Protein 6JYK (pdb70)

Solvent-accessible surface area: 7315 Å² total; per-residue (Å²): 160,113,105,101,92,27,90,41,102,82,135,40,84,85,119,139,71,106,128,112,107,74,66,132,60,86,95,111,87,100,90,142,98,95,37,62,116,14,147,69,101,69,119,85,32,171,84,49,92,114,69,77,122,82,142,131,116,64,111,49,117,130,120,101,89,85,53,71,97,94,116,132,104,87,83,140,99

Foldseek 3Di:
DADPVRVVVVVVVVVVVVVVVVVVVVVVVVVVVVLVVCVVVVDDSVVVVVVVVVVVVVVVVVVVVVVVVVVVVVVVD

Organism: Caulobacter vibrioides (strain NA1000 / CB15N) (NCBI:txid565050)

Structure (mmCIF, N/CA/C/O backbone):
data_6JYK
#
_entry.id   6JYK
#
_cell.length_a   55.007
_cell.length_b   55.007
_cell.length_c   110.999
_cell.angle_alpha   90.00
_cell.angle_beta   90.00
_cell.angle_gamma   120.00
#
_symmetry.space_group_name_H-M   'P 31 2 1'
#
loop_
_entity.id
_entity.type
_entity.pdbx_description
1 polymer 'UPF0335 protein CCNA_03428'
2 water water
#
loop_
_atom_site.group_PDB
_atom_site.id
_atom_site.type_symbol
_atom_site.label_atom_id
_atom_site.label_alt_id
_atom_site.label_comp_id
_atom_site.label_asym_id
_atom_site.label_entity_id
_atom_site.label_seq_id
_atom_site.pdbx_PDB_ins_code
_atom_site.Cartn_x
_atom_site.Cartn_y
_atom_site.Cartn_z
_atom_site.occupancy
_atom_site.B_iso_or_equiv
_atom_site.auth_seq_id
_atom_site.auth_comp_id
_atom_site.auth_asym_id
_atom_site.auth_atom_id
_atom_site.pdbx_PDB_model_num
ATOM 1 N N . VAL A 1 1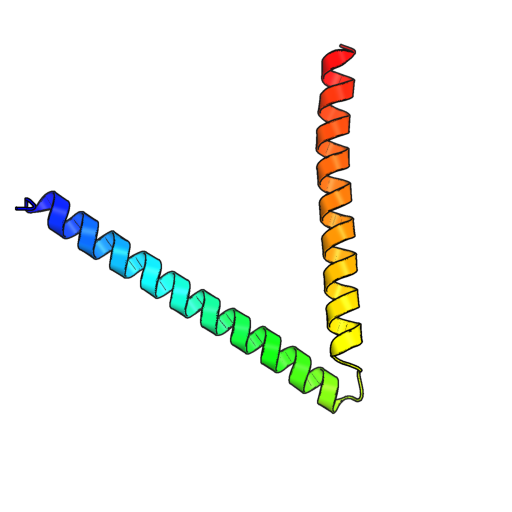1 ? -17.308 5.624 -52.140 1.00 73.00 11 VAL A N 1
ATOM 2 C CA . VAL A 1 11 ? -15.943 5.111 -52.024 1.00 73.82 11 VAL A CA 1
ATOM 3 C C . VAL A 1 11 ? -15.093 5.957 -51.072 1.00 75.25 11 VAL A C 1
ATOM 4 O O . VAL A 1 11 ? -15.206 7.186 -51.041 1.00 81.47 11 VAL A O 1
ATOM 6 N N . LEU A 1 12 ? -14.242 5.293 -50.296 1.00 64.12 12 LEU A N 1
ATOM 7 C CA . LEU A 1 12 ? -13.338 5.991 -49.388 1.00 59.18 12 LEU A CA 1
ATOM 8 C C . LEU A 1 12 ? -11.942 6.085 -49.999 1.00 50.57 12 LEU A C 1
ATOM 9 O O . LEU A 1 12 ? -11.389 5.074 -50.438 1.00 50.64 12 LEU A O 1
ATOM 14 N N . ASN A 1 13 ? -11.362 7.285 -50.030 1.00 49.91 13 ASN A N 1
ATOM 15 C CA . ASN A 1 13 ? -10.022 7.428 -50.610 1.00 56.87 13 ASN A CA 1
ATOM 16 C C . ASN A 1 13 ? -8.959 6.819 -49.679 1.00 53.60 13 ASN A C 1
ATOM 17 O O . ASN A 1 13 ? -9.282 6.339 -48.593 1.00 43.58 13 ASN A O 1
ATOM 22 N N . SER A 1 14 ? -7.702 6.827 -50.112 1.00 52.87 14 SER A N 1
ATOM 23 C CA . SER A 1 14 ? -6.638 6.112 -49.406 1.00 48.41 14 SER A CA 1
ATOM 24 C C . SER A 1 14 ? -6.441 6.611 -47.983 1.00 37.82 14 SER A C 1
ATOM 25 O O . SER A 1 14 ? -6.293 5.816 -47.037 1.00 39.21 14 SER A O 1
ATOM 28 N N . THR A 1 15 ? -6.451 7.934 -47.837 1.00 34.56 15 THR A N 1
ATOM 29 C CA . THR A 1 15 ? -6.220 8.535 -46.533 1.00 41.78 15 THR A CA 1
ATOM 30 C C . THR A 1 15 ? -7.385 8.178 -45.608 1.00 44.48 15 THR A C 1
ATOM 31 O O . THR A 1 15 ? -7.155 7.795 -44.467 1.00 35.73 15 THR A O 1
ATOM 35 N N . ALA A 1 16 ? -8.616 8.251 -46.114 1.00 42.47 16 ALA A N 1
ATOM 36 C CA . ALA A 1 16 ? -9.808 7.942 -45.310 1.00 41.25 16 ALA A CA 1
ATOM 37 C C . ALA A 1 16 ? -9.874 6.467 -44.908 1.00 40.86 16 ALA A C 1
ATOM 38 O O . ALA A 1 16 ? -10.321 6.129 -43.809 1.00 43.75 16 ALA A O 1
ATOM 40 N N . GLN A 1 17 ? -9.440 5.586 -45.805 1.00 34.69 17 GLN A N 1
ATOM 41 C CA . GLN A 1 17 ? -9.404 4.162 -45.485 1.00 45.08 17 GLN A CA 1
ATOM 42 C C . GLN A 1 17 ? -8.387 3.886 -44.371 1.00 40.89 17 GLN A C 1
ATOM 43 O O . GLN A 1 17 ? -8.655 3.105 -43.438 1.00 38.56 17 GLN A O 1
ATOM 49 N N . GLY A 1 18 ? -7.224 4.530 -44.470 1.00 38.08 18 GLY A N 1
ATOM 50 C CA . GLY A 1 18 ? -6.258 4.473 -43.384 1.00 36.07 18 GLY A CA 1
ATOM 51 C C . GLY A 1 18 ? -6.819 5.001 -42.069 1.00 42.68 18 GLY A C 1
ATOM 52 O O . GLY A 1 18 ? -6.631 4.390 -40.998 1.00 33.66 18 GLY A O 1
ATOM 53 N N . GLN A 1 19 ? -7.512 6.140 -42.135 1.00 30.62 19 GLN A N 1
ATOM 54 C CA . GLN A 1 19 ? -8.116 6.715 -40.934 1.00 30.83 19 GLN A CA 1
ATOM 55 C C . GLN A 1 19 ? -9.114 5.759 -40.296 1.00 31.57 19 GLN A C 1
ATOM 56 O O . GLN A 1 19 ? -9.098 5.560 -39.079 1.00 33.46 19 GLN A O 1
ATOM 62 N N . LEU A 1 20 ? -9.979 5.177 -41.118 1.00 32.11 20 LEU A N 1
ATOM 63 C CA . LEU A 1 20 ? -10.997 4.256 -40.619 1.00 34.50 20 LEU A CA 1
ATOM 64 C C . LEU A 1 20 ? -10.344 3.067 -39.920 1.00 32.16 20 LEU A C 1
ATOM 65 O O . LEU A 1 20 ? -10.748 2.673 -38.814 1.00 30.98 20 LEU A O 1
ATOM 70 N N . LYS A 1 21 ? -9.328 2.502 -40.573 1.00 32.28 21 LYS A N 1
ATOM 71 C CA . LYS A 1 21 ? -8.665 1.331 -40.013 1.00 35.03 21 LYS A CA 1
ATOM 72 C C . LYS A 1 21 ? -7.987 1.676 -38.678 1.00 34.00 21 LYS A C 1
ATOM 73 O O . LYS A 1 21 ? -8.069 0.904 -37.721 1.00 31.81 21 LYS A O 1
ATOM 79 N N . SER A 1 22 ? -7.358 2.842 -38.610 1.00 29.91 22 SER A N 1
ATOM 80 C CA . SER A 1 22 ? -6.761 3.311 -37.361 1.00 33.65 22 SER A CA 1
ATOM 81 C C . SER A 1 22 ? -7.778 3.531 -36.230 1.00 36.69 22 SER A C 1
ATOM 82 O O . SER A 1 22 ? -7.508 3.219 -35.065 1.00 29.14 22 SER A O 1
ATOM 85 N N . ILE A 1 23 ? -8.935 4.103 -36.568 1.00 30.04 23 ILE A N 1
ATOM 86 C CA . ILE A 1 23 ? -9.995 4.307 -35.581 1.00 30.01 23 ILE A CA 1
ATOM 87 C C . ILE A 1 23 ? -10.461 2.976 -34.997 1.00 28.04 23 ILE A C 1
ATOM 88 O O . ILE A 1 23 ? -10.496 2.796 -33.773 1.00 29.09 23 ILE A O 1
ATOM 93 N N . ILE A 1 24 ? -10.802 2.032 -35.880 1.00 26.23 24 ILE A N 1
ATOM 94 C CA . ILE A 1 24 ? -11.303 0.734 -35.426 1.00 31.80 24 ILE A CA 1
ATOM 95 C C . ILE A 1 24 ? -10.256 0.000 -34.592 1.00 30.76 24 ILE A C 1
ATOM 96 O O . ILE A 1 24 ? -10.556 -0.545 -33.536 1.00 28.77 24 ILE A O 1
ATOM 101 N N . GLU A 1 25 ? -9.025 -0.005 -35.081 1.00 26.99 25 GLU A N 1
ATOM 102 C CA . GLU A 1 25 ? -7.903 -0.606 -34.366 1.00 27.92 25 GLU A CA 1
ATOM 103 C C . GLU A 1 25 ? -7.724 -0.057 -32.940 1.00 29.13 25 GLU A C 1
ATOM 104 O O . GLU A 1 25 ? -7.595 -0.819 -31.957 1.00 28.51 25 GLU A O 1
ATOM 110 N N . ARG A 1 26 ? -7.727 1.276 -32.821 1.00 27.59 26 ARG A N 1
ATOM 111 C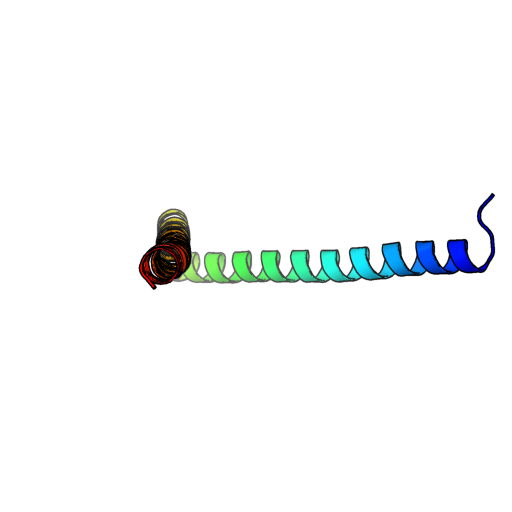 CA . ARG A 1 26 ? -7.515 1.888 -31.503 1.00 28.30 26 ARG A CA 1
ATOM 112 C C . ARG A 1 26 ? -8.709 1.663 -30.558 1.00 32.23 26 ARG A C 1
ATOM 113 O O . ARG A 1 26 ? -8.519 1.310 -29.383 1.00 29.48 26 ARG A O 1
ATOM 121 N N . VAL A 1 27 ? -9.925 1.851 -31.058 1.00 28.11 27 VAL A N 1
ATOM 122 C CA . VAL A 1 27 ? -11.097 1.612 -30.216 1.00 26.47 27 VAL A CA 1
ATOM 123 C C . VAL A 1 27 ? -11.130 0.149 -29.761 1.00 30.44 27 VAL A C 1
ATOM 124 O O . VAL A 1 27 ? -11.416 -0.124 -28.601 1.00 30.45 27 VAL A O 1
ATOM 128 N N . GLU A 1 28 ? -10.840 -0.788 -30.655 1.00 24.57 28 GLU A N 1
ATOM 129 C CA . GLU A 1 28 ? -10.907 -2.201 -30.280 1.00 24.40 28 GLU A CA 1
ATOM 130 C C . GLU A 1 28 ? -9.827 -2.564 -29.252 1.00 25.02 28 GLU A C 1
ATOM 131 O O . GLU A 1 28 ? -10.094 -3.325 -28.321 1.00 24.87 28 GLU A O 1
ATOM 137 N N . ARG A 1 29 ? -8.615 -2.022 -29.412 1.00 22.26 29 ARG A N 1
ATOM 138 C CA . ARG A 1 29 ? -7.569 -2.226 -28.399 1.00 29.86 29 ARG A CA 1
ATOM 139 C C . ARG A 1 29 ? -8.000 -1.660 -27.027 1.00 32.66 29 ARG A C 1
ATOM 140 O O . ARG A 1 29 ? -7.850 -2.321 -25.985 1.00 31.08 29 ARG A O 1
ATOM 148 N N . LEU A 1 30 ? -8.554 -0.448 -27.035 1.00 30.97 30 LEU A N 1
ATOM 149 C CA . LEU A 1 30 ? -9.023 0.161 -25.783 1.00 33.23 30 LEU A CA 1
ATOM 150 C C . LEU A 1 30 ? -10.153 -0.661 -25.159 1.00 36.29 30 LEU A C 1
ATOM 151 O O . LEU A 1 30 ? -10.213 -0.807 -23.939 1.00 28.29 30 LEU A O 1
ATOM 156 N N . GLU A 1 31 ? -11.042 -1.218 -25.987 1.00 25.66 31 GLU A N 1
ATOM 157 C CA . GLU A 1 31 ? -12.143 -2.013 -25.449 1.00 24.46 31 GLU A CA 1
ATOM 158 C C . GLU A 1 31 ? -11.640 -3.336 -24.864 1.00 29.75 31 GLU A C 1
ATOM 159 O O . GLU A 1 31 ? -12.185 -3.824 -23.861 1.00 28.67 31 GLU A O 1
ATOM 165 N N . VAL A 1 32 ? -10.592 -3.907 -25.459 1.00 30.57 32 VAL A N 1
ATOM 166 C CA . VAL A 1 32 ? -9.933 -5.055 -24.829 1.00 30.52 32 VAL A CA 1
ATOM 167 C C . VAL A 1 32 ? -9.343 -4.662 -23.449 1.00 31.39 32 VAL A C 1
ATOM 168 O O . VAL A 1 32 ? -9.525 -5.383 -22.464 1.00 27.33 32 VAL A O 1
ATOM 172 N N . GLU A 1 33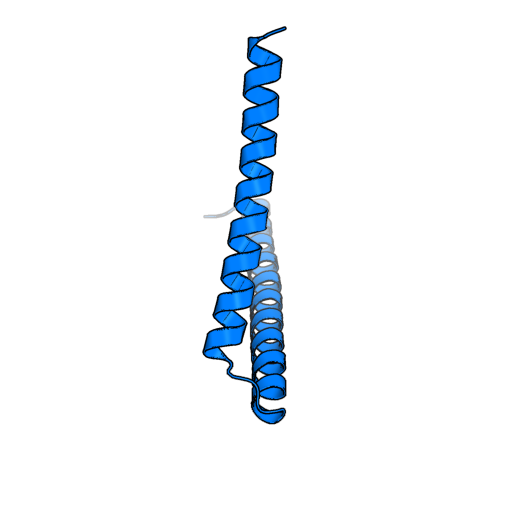 ? -8.646 -3.532 -23.372 1.00 27.86 33 GLU A N 1
ATOM 173 C CA . GLU A 1 33 ? -8.108 -3.106 -22.067 1.00 32.73 33 GLU A CA 1
ATOM 174 C C . GLU A 1 33 ? -9.217 -2.901 -21.030 1.00 33.08 33 GLU A C 1
ATOM 175 O O . GLU A 1 33 ? -9.092 -3.302 -19.866 1.00 32.02 33 GLU A O 1
ATOM 181 N N . LYS A 1 34 ? -10.310 -2.287 -21.464 1.00 26.58 34 LYS A N 1
ATOM 182 C CA . LYS A 1 34 ? -11.460 -2.053 -20.587 1.00 28.54 34 LYS A CA 1
ATOM 183 C C . LYS A 1 34 ? -12.022 -3.377 -20.055 1.00 31.69 34 LYS A C 1
ATOM 184 O O . LYS A 1 34 ? -12.328 -3.501 -18.850 1.00 29.36 34 LYS A O 1
ATOM 190 N N . ALA A 1 35 ? -12.140 -4.369 -20.940 1.00 28.16 35 ALA A N 1
ATOM 191 C CA . ALA A 1 35 ? -12.621 -5.691 -20.523 1.00 28.15 35 ALA A CA 1
ATOM 192 C C . ALA A 1 35 ? -11.655 -6.359 -19.530 1.00 28.83 35 ALA A C 1
ATOM 193 O O . ALA A 1 35 ? -12.082 -7.013 -18.579 1.00 30.86 35 ALA A O 1
ATOM 195 N N . GLU A 1 36 ? -10.356 -6.208 -19.776 1.00 28.16 36 GLU A N 1
ATOM 196 C CA . GLU A 1 36 ? -9.345 -6.718 -18.856 1.00 30.16 36 GLU A CA 1
ATOM 197 C C . GLU A 1 36 ? -9.494 -6.079 -17.455 1.00 32.29 36 GLU A C 1
ATOM 198 O O . GLU A 1 36 ? -9.412 -6.764 -16.429 1.00 32.02 36 GLU A O 1
ATOM 204 N N . ILE A 1 37 ? -9.721 -4.769 -17.419 1.00 31.38 37 ILE A N 1
ATOM 205 C CA . ILE A 1 37 ? -9.882 -4.070 -16.136 1.00 29.85 37 ILE A CA 1
ATOM 206 C C . ILE A 1 37 ? -11.128 -4.584 -15.413 1.00 32.63 37 ILE A C 1
ATOM 207 O O . ILE A 1 37 ? -11.089 -4.860 -14.206 1.00 31.07 37 ILE A O 1
ATOM 212 N N . MET A 1 38 ? -12.228 -4.716 -16.156 1.00 27.59 38 MET A N 1
ATOM 213 C CA . MET A 1 38 ? -13.469 -5.213 -15.582 1.00 30.80 38 MET A CA 1
ATOM 214 C C . MET A 1 38 ? -13.276 -6.612 -14.995 1.00 35.77 38 MET A C 1
ATOM 215 O O . MET A 1 38 ? -13.834 -6.943 -13.933 1.00 30.64 38 MET A O 1
ATOM 220 N N . GLU A 1 39 ? -12.476 -7.421 -15.682 1.00 29.98 39 GLU A N 1
ATOM 221 C CA . GLU A 1 39 ? -12.209 -8.770 -15.202 1.00 34.07 39 GLU A CA 1
ATOM 222 C C . GLU A 1 39 ? -11.391 -8.707 -13.913 1.00 32.16 39 GLU A C 1
ATOM 223 O O . GLU A 1 39 ? -11.657 -9.442 -12.976 1.00 29.23 39 GLU A O 1
ATOM 229 N N . GLN A 1 40 ? -10.404 -7.818 -13.861 1.00 28.51 40 GLN A N 1
ATOM 230 C CA . GLN A 1 40 ? -9.616 -7.668 -12.636 1.00 32.16 40 GLN A CA 1
ATOM 231 C C . GLN A 1 40 ? -10.466 -7.229 -11.430 1.00 33.32 40 GLN A C 1
ATOM 232 O O . GLN A 1 40 ? -10.275 -7.727 -10.322 1.00 30.26 40 GLN A O 1
ATOM 238 N N . ILE A 1 41 ? -11.409 -6.317 -11.657 1.00 26.18 41 ILE A N 1
ATOM 239 C CA . ILE A 1 41 ? -12.331 -5.885 -10.612 1.00 30.18 41 ILE A CA 1
ATOM 240 C C . ILE A 1 41 ? -13.136 -7.078 -10.104 1.00 32.19 41 ILE A C 1
ATOM 241 O O . ILE A 1 41 ? -13.251 -7.279 -8.876 1.00 30.31 41 ILE A O 1
ATOM 246 N N . LYS A 1 42 ? -13.659 -7.873 -11.042 1.00 25.28 42 LYS A N 1
ATOM 247 C CA . LYS A 1 42 ? -14.343 -9.113 -10.688 1.00 33.88 42 LYS A CA 1
ATOM 248 C C . LYS A 1 42 ? -13.464 -10.029 -9.835 1.00 27.22 42 LYS A C 1
ATOM 249 O O . LYS A 1 42 ? -13.932 -10.640 -8.874 1.00 31.61 42 LYS A O 1
ATOM 255 N N . GLU A 1 43 ? -12.192 -10.131 -10.196 1.00 29.96 43 GLU A N 1
ATOM 256 C CA . GLU A 1 43 ? -11.267 -10.987 -9.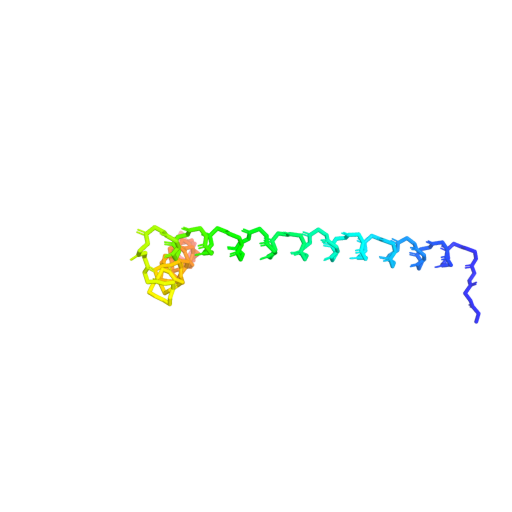456 1.00 32.70 43 GLU A CA 1
ATOM 257 C C . GLU A 1 43 ? -11.041 -10.472 -8.028 1.00 31.83 43 GLU A C 1
ATOM 258 O O . GLU A 1 43 ? -10.946 -11.259 -7.081 1.00 28.97 43 GLU A O 1
ATOM 264 N N . VAL A 1 44 ? -10.955 -9.156 -7.871 1.00 27.00 44 VAL A N 1
ATOM 265 C CA . VAL A 1 44 ? -10.755 -8.604 -6.534 1.00 27.43 44 VAL A CA 1
ATOM 266 C C . VAL A 1 44 ? -11.993 -8.884 -5.673 1.00 30.57 44 VAL A C 1
ATOM 267 O O . VAL A 1 44 ? -11.878 -9.292 -4.506 1.00 28.77 44 VAL A O 1
ATOM 271 N N . TYR A 1 45 ? -13.181 -8.693 -6.243 1.00 27.90 45 TYR A N 1
ATOM 272 C CA . TYR A 1 45 ? -14.397 -8.995 -5.485 1.00 26.23 45 TYR A CA 1
ATOM 273 C C . TYR A 1 45 ? -14.490 -10.497 -5.156 1.00 30.46 45 TYR A C 1
ATOM 274 O O . TYR A 1 45 ? -14.912 -10.869 -4.064 1.00 31.85 45 TYR A O 1
ATOM 283 N N . ALA A 1 46 ? -14.067 -11.356 -6.078 1.00 29.83 46 ALA A N 1
ATOM 284 C CA . ALA A 1 46 ? -14.091 -12.800 -5.816 1.00 31.55 46 ALA A CA 1
ATOM 285 C C . ALA A 1 46 ? -13.154 -13.143 -4.655 1.00 33.60 46 ALA A C 1
ATOM 286 O O . ALA A 1 46 ? -13.506 -13.922 -3.755 1.00 33.06 46 ALA A O 1
ATOM 288 N N . GLU A 1 47 ? -11.967 -12.531 -4.668 1.00 30.15 47 GLU A N 1
ATOM 289 C CA . GLU A 1 47 ? -11.022 -12.657 -3.559 1.00 32.54 47 GLU A CA 1
ATOM 290 C C . GLU A 1 47 ? -11.643 -12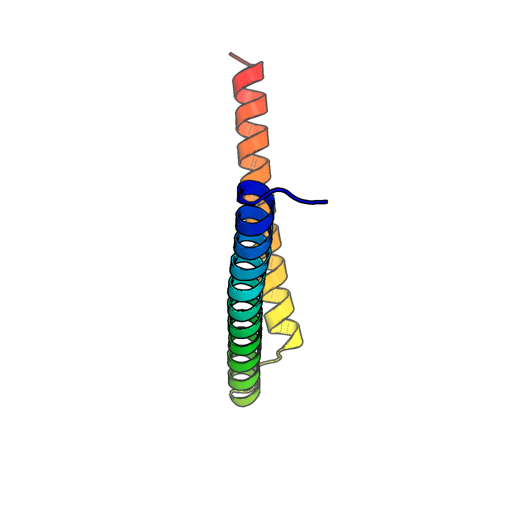.202 -2.232 1.00 36.36 47 GLU A C 1
ATOM 291 O O . GLU A 1 47 ? -11.477 -12.857 -1.196 1.00 37.49 47 GLU A O 1
ATOM 297 N N . ALA A 1 48 ? -12.354 -11.079 -2.264 1.00 28.97 48 ALA A N 1
ATOM 298 C CA . ALA A 1 48 ? -13.003 -10.552 -1.063 1.00 30.40 48 ALA A CA 1
ATOM 299 C C . ALA A 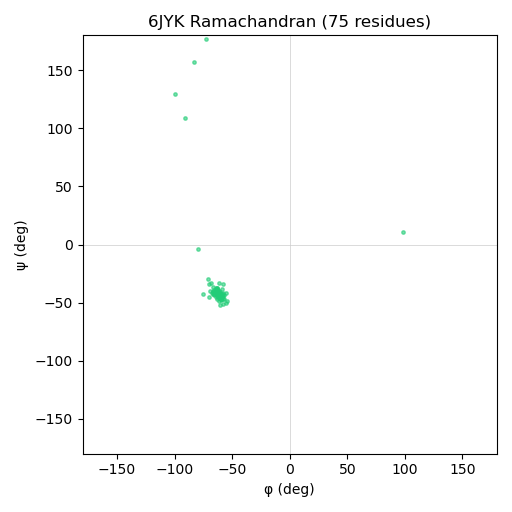1 48 ? -14.051 -11.540 -0.537 1.00 31.68 48 ALA A C 1
ATOM 300 O O . ALA A 1 48 ? -14.129 -11.806 0.672 1.00 33.64 48 ALA A O 1
ATOM 302 N N . LYS A 1 49 ? -14.839 -12.089 -1.451 1.00 33.42 49 LYS A N 1
ATOM 303 C CA . LYS A 1 49 ? -15.841 -13.082 -1.083 1.00 34.21 49 LYS A CA 1
ATOM 304 C C . LYS A 1 49 ? -15.171 -14.267 -0.401 1.00 35.80 49 LYS A C 1
ATOM 305 O O . LYS A 1 49 ? -15.674 -14.776 0.601 1.00 33.91 49 LYS A O 1
ATOM 311 N N . GLY A 1 50 ? -14.027 -14.691 -0.937 1.00 39.27 50 GLY A N 1
ATOM 312 C CA . GLY A 1 50 ? -13.231 -15.730 -0.301 1.00 42.64 50 GLY A CA 1
ATOM 313 C C . GLY A 1 50 ? -12.790 -15.409 1.124 1.00 41.12 50 GLY A C 1
ATOM 314 O O . GLY A 1 50 ? -12.681 -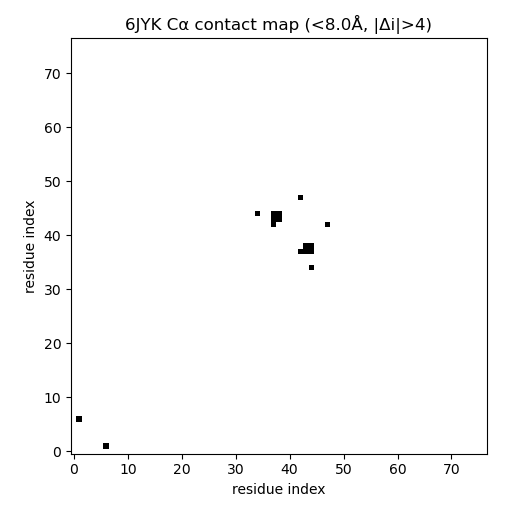16.301 1.965 1.00 38.71 50 GLY A O 1
ATOM 315 N N . ASN A 1 51 ? -12.520 -14.138 1.400 1.00 33.05 51 ASN A N 1
ATOM 316 C CA . ASN A 1 51 ? -12.137 -13.726 2.751 1.00 36.01 51 ASN A CA 1
ATOM 317 C C . ASN A 1 51 ? -13.327 -13.575 3.700 1.00 39.11 51 ASN A C 1
ATOM 318 O O . ASN A 1 51 ? -13.148 -13.281 4.873 1.00 40.78 51 ASN A O 1
ATOM 323 N N . GLY A 1 52 ? -14.538 -13.754 3.192 1.00 37.69 52 GLY A N 1
ATOM 324 C CA . GLY A 1 52 ? -15.720 -13.654 4.032 1.00 37.45 52 GLY A CA 1
ATOM 325 C C . GLY A 1 52 ? -16.432 -12.317 3.964 1.00 38.92 52 GLY A C 1
ATOM 326 O O . GLY A 1 52 ? -17.324 -12.049 4.775 1.00 35.47 52 GLY A O 1
ATOM 327 N N . PHE A 1 53 ? -16.059 -11.467 3.009 1.00 33.71 53 PHE A N 1
ATOM 328 C CA . PHE A 1 53 ? -16.733 -10.175 2.869 1.00 31.82 53 PHE A CA 1
ATOM 329 C C . PHE A 1 53 ? -18.023 -10.312 2.059 1.00 34.18 53 PHE A C 1
ATOM 330 O O . PHE A 1 53 ? -18.196 -11.257 1.287 1.00 34.77 53 PHE A O 1
ATOM 338 N N . ASP A 1 54 ? -18.924 -9.359 2.267 1.00 30.92 54 ASP A N 1
ATOM 339 C CA . ASP A 1 54 ? -20.181 -9.280 1.535 1.00 34.60 54 ASP A CA 1
ATOM 340 C C . ASP A 1 54 ? -19.952 -8.414 0.296 1.00 34.49 54 ASP A C 1
ATOM 341 O O . ASP A 1 54 ? -19.778 -7.194 0.397 1.00 30.30 54 ASP A O 1
ATOM 346 N N . VAL A 1 55 ? -19.949 -9.045 -0.871 1.00 25.49 55 VAL A N 1
ATOM 347 C CA . VAL A 1 55 ? -19.603 -8.333 -2.104 1.00 30.79 55 VAL A CA 1
ATOM 348 C C . VAL A 1 55 ? -20.609 -7.231 -2.456 1.00 34.83 55 VAL A C 1
ATOM 349 O O . VAL A 1 55 ? -20.227 -6.149 -2.889 1.00 28.56 55 VAL A O 1
ATOM 353 N N . LYS A 1 56 ? -21.896 -7.504 -2.272 1.00 32.67 56 LYS A N 1
ATOM 354 C CA . LYS A 1 56 ? -22.921 -6.508 -2.576 1.00 33.73 56 LYS A CA 1
ATOM 355 C C . LYS A 1 56 ? -22.681 -5.246 -1.728 1.00 28.29 56 LYS A C 1
ATOM 356 O O . LYS A 1 56 ? -22.759 -4.105 -2.210 1.00 29.34 56 LYS A O 1
ATOM 362 N N . VAL A 1 57 ? -22.355 -5.463 -0.465 1.00 28.95 57 VAL A N 1
ATOM 363 C CA . VAL A 1 57 ? -22.123 -4.336 0.420 1.00 31.49 57 VAL A CA 1
ATOM 364 C C . VAL A 1 57 ? -20.828 -3.617 0.020 1.00 28.47 57 VAL A C 1
ATOM 365 O O . VAL A 1 57 ? -20.792 -2.383 0.017 1.00 31.78 57 VAL A O 1
ATOM 369 N N . LEU A 1 58 ? -19.784 -4.368 -0.342 1.00 27.44 58 LEU A N 1
ATOM 370 C CA . LEU A 1 58 ? -18.543 -3.731 -0.797 1.00 31.09 58 LEU A CA 1
ATOM 371 C C . LEU A 1 58 ? -18.806 -2.822 -2.002 1.00 29.56 58 LEU A C 1
ATOM 372 O O . LEU A 1 58 ? -18.309 -1.682 -2.074 1.00 29.90 58 LEU A O 1
ATOM 377 N N . LYS A 1 59 ? -19.599 -3.323 -2.947 1.00 28.50 59 LYS A N 1
ATOM 378 C CA . LYS A 1 59 ? -19.880 -2.556 -4.157 1.00 31.32 59 LYS A CA 1
ATOM 379 C C . LYS A 1 59 ? -20.623 -1.281 -3.791 1.00 32.91 59 LYS A C 1
ATOM 380 O O . LYS A 1 59 ? -20.364 -0.209 -4.356 1.00 31.45 59 LYS A O 1
ATOM 386 N N . LYS A 1 60 ? -21.526 -1.395 -2.829 1.00 29.15 60 LYS A N 1
ATOM 387 C CA . LYS A 1 60 ? -22.237 -0.212 -2.352 1.00 33.25 60 LYS A CA 1
ATOM 388 C C . LYS A 1 60 ? -21.288 0.797 -1.682 1.00 31.27 60 LYS A C 1
ATOM 389 O O . LYS A 1 60 ? -21.431 2.010 -1.865 1.00 31.99 60 LYS A O 1
ATOM 395 N N . VAL A 1 61 ? -20.324 0.301 -0.907 1.00 28.11 61 VAL A N 1
ATOM 396 C CA . VAL A 1 61 ? -19.304 1.175 -0.319 1.00 32.51 61 VAL A CA 1
ATOM 397 C C . VAL A 1 61 ? -18.572 1.956 -1.429 1.00 34.71 61 VAL A C 1
ATOM 398 O O . VAL A 1 61 ? -18.390 3.181 -1.344 1.00 29.95 61 VAL A O 1
ATOM 402 N N . VAL A 1 62 ? -18.171 1.238 -2.474 1.00 30.39 62 VAL A N 1
ATOM 403 C CA . VAL A 1 62 ? -17.470 1.863 -3.595 1.00 2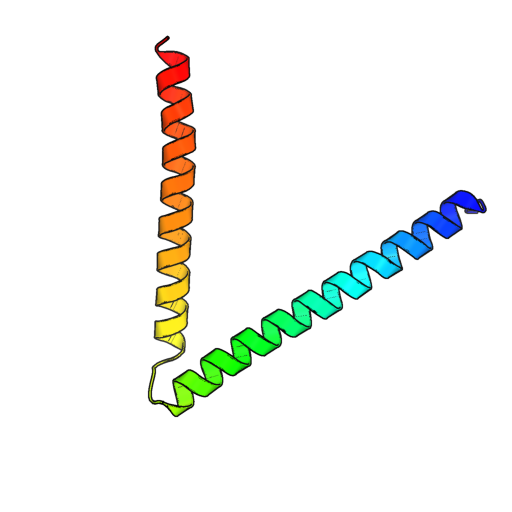8.98 62 VAL A CA 1
ATOM 404 C C . VAL A 1 62 ? -18.340 2.921 -4.291 1.00 26.70 62 VAL A C 1
ATOM 405 O O . VAL A 1 62 ? -17.853 4.018 -4.597 1.00 31.70 62 VAL A O 1
ATOM 409 N N . ARG A 1 63 ? -19.621 2.610 -4.511 1.00 27.73 63 ARG A N 1
ATOM 410 C CA . ARG A 1 63 ? -20.549 3.571 -5.125 1.00 31.47 63 ARG A CA 1
ATOM 411 C C . ARG A 1 63 ? -20.722 4.820 -4.266 1.00 32.85 63 ARG A C 1
ATOM 412 O O . ARG A 1 63 ? -20.715 5.935 -4.778 1.00 37.56 63 ARG A O 1
ATOM 420 N N . ILE A 1 64 ? -20.906 4.620 -2.964 1.00 31.77 64 ILE A N 1
ATOM 421 C CA . ILE A 1 64 ? -21.065 5.744 -2.034 1.00 37.96 64 ILE A CA 1
ATOM 422 C C . ILE A 1 64 ? -19.838 6.656 -2.058 1.00 37.42 64 ILE A C 1
ATOM 423 O O . ILE A 1 64 ? -19.954 7.879 -2.140 1.00 34.12 64 ILE A O 1
ATOM 428 N N . ARG A 1 65 ? -18.656 6.065 -1.995 1.00 34.08 65 ARG A N 1
ATOM 429 C CA . ARG A 1 65 ? -17.448 6.872 -2.043 1.00 34.67 65 ARG A CA 1
ATOM 430 C C . ARG A 1 65 ? -17.315 7.609 -3.381 1.00 34.78 65 ARG A C 1
ATOM 431 O O . ARG A 1 65 ? -16.865 8.769 -3.431 1.00 33.58 65 ARG A O 1
ATOM 439 N N . LYS A 1 66 ? -17.720 6.947 -4.462 1.00 30.57 66 LYS A N 1
ATOM 440 C CA . LYS A 1 66 ? -17.691 7.582 -5.771 1.00 34.69 66 LYS A CA 1
ATOM 441 C C . LYS A 1 66 ? -18.640 8.788 -5.815 1.00 34.21 66 LYS A C 1
ATOM 442 O O . LYS A 1 66 ? -18.290 9.847 -6.350 1.00 39.19 66 LYS A O 1
ATOM 448 N N . GLN A 1 67 ? -19.832 8.617 -5.252 1.00 34.19 67 GLN A N 1
ATOM 449 C CA . GLN A 1 67 ? -20.818 9.694 -5.149 1.00 35.74 67 GLN A CA 1
ATOM 450 C C . GLN A 1 67 ? -20.298 10.863 -4.303 1.00 38.51 67 GLN A C 1
ATOM 451 O O . GLN A 1 67 ? -20.514 12.025 -4.647 1.00 38.47 67 GLN A O 1
ATOM 457 N N . ASP A 1 68 ? -19.623 10.551 -3.197 1.00 39.83 68 ASP A N 1
ATOM 458 C CA . ASP A 1 68 ? -19.003 11.577 -2.353 1.00 38.40 68 ASP A CA 1
ATOM 459 C C . ASP A 1 68 ? -17.966 12.378 -3.140 1.00 45.66 68 ASP A C 1
ATOM 460 O O . ASP A 1 68 ? -17.965 13.614 -3.095 1.00 37.46 68 ASP A O 1
ATOM 465 N N . ARG A 1 69 ? -17.089 11.681 -3.868 1.00 36.76 69 ARG A N 1
ATOM 466 C CA . ARG A 1 69 ? -16.091 12.391 -4.679 1.00 42.74 69 ARG A CA 1
ATOM 467 C C . ARG A 1 69 ? -16.755 13.272 -5.745 1.00 37.70 69 ARG A C 1
ATOM 468 O O . ARG A 1 69 ? -16.342 14.424 -5.960 1.00 39.34 69 ARG A O 1
ATOM 476 N N . ALA A 1 70 ? -17.783 12.739 -6.406 1.00 35.28 70 ALA A N 1
ATOM 477 C CA . ALA A 1 70 ? -18.519 13.509 -7.412 1.00 39.43 70 ALA A CA 1
ATOM 478 C C . ALA A 1 70 ? -19.149 14.778 -6.809 1.00 41.49 70 ALA A C 1
ATOM 479 O O . ALA A 1 70 ? -19.076 15.870 -7.396 1.00 41.86 70 ALA A O 1
ATOM 481 N N . LYS A 1 71 ? -19.756 14.621 -5.634 1.00 36.82 71 LYS A N 1
ATOM 482 C CA . LYS A 1 71 ? -20.349 15.740 -4.919 1.00 39.03 71 LYS A CA 1
ATOM 483 C C . LYS A 1 71 ? -19.297 16.798 -4.614 1.00 39.00 71 LYS A C 1
ATOM 484 O O . LYS A 1 71 ? -19.544 17.992 -4.801 1.00 41.62 71 LYS A O 1
ATOM 490 N N . ARG A 1 72 ? -18.120 16.362 -4.154 1.00 35.81 72 ARG A N 1
ATOM 491 C CA . ARG A 1 72 ? -17.060 17.315 -3.824 1.00 34.89 72 ARG A CA 1
ATOM 492 C C . ARG A 1 72 ? -16.593 18.082 -5.067 1.00 42.17 72 ARG A C 1
ATOM 493 O O . ARG A 1 72 ? -16.337 19.298 -4.996 1.00 34.01 72 ARG A O 1
ATOM 501 N N . GLN A 1 73 ? -16.500 17.383 -6.197 1.00 34.75 73 GLN A N 1
ATOM 502 C CA . GLN A 1 73 ? -16.129 18.053 -7.449 1.00 41.22 73 GLN A CA 1
ATOM 503 C C . GLN A 1 73 ? -17.165 19.083 -7.879 1.00 39.19 73 GLN A C 1
ATOM 504 O O . GLN A 1 73 ? -16.810 20.187 -8.349 1.00 42.28 73 GLN A O 1
ATOM 510 N N . GLU A 1 74 ? -18.442 18.743 -7.729 1.00 36.91 74 GLU A N 1
ATOM 511 C CA . GLU A 1 74 ? -19.457 19.714 -8.120 1.00 39.97 74 GLU A CA 1
ATOM 512 C C . GLU A 1 74 ? -19.483 20.890 -7.146 1.00 36.57 74 GLU A C 1
ATOM 513 O O . GLU A 1 74 ? -19.780 22.013 -7.541 1.00 39.63 74 GLU A O 1
ATOM 519 N N . GLU A 1 75 ? -19.124 20.647 -5.885 1.00 35.34 75 GLU A N 1
ATOM 520 C CA . GLU A 1 75 ? -19.025 21.731 -4.910 1.00 41.22 75 GLU A CA 1
ATOM 521 C C . GLU A 1 75 ? -17.855 22.665 -5.240 1.00 36.60 75 GLU A C 1
ATOM 522 O O . GLU A 1 75 ? -17.933 23.875 -5.013 1.00 38.14 75 GLU A O 1
ATOM 528 N N . ASP A 1 76 ? -16.785 22.109 -5.796 1.00 39.47 76 ASP A N 1
ATOM 529 C CA . ASP A 1 76 ? -15.677 22.937 -6.277 1.00 46.11 76 ASP A CA 1
ATOM 530 C C . ASP A 1 76 ? -16.110 23.794 -7.475 1.00 41.62 76 ASP A C 1
ATOM 531 O O . ASP A 1 76 ? -15.744 24.983 -7.581 1.00 40.39 76 ASP A O 1
ATOM 536 N N . ALA A 1 77 ? -16.892 23.192 -8.376 1.00 38.67 77 ALA A N 1
ATOM 537 C CA . ALA A 1 77 ? -17.422 23.943 -9.519 1.00 41.36 77 ALA A CA 1
ATOM 538 C C . ALA A 1 77 ? -18.310 25.097 -9.040 1.00 38.88 77 ALA A C 1
ATOM 539 O O . ALA A 1 77 ? -18.154 26.248 -9.469 1.00 46.13 77 ALA A O 1
ATOM 541 N N . ILE A 1 78 ? -19.223 24.780 -8.123 1.00 33.55 78 ILE A N 1
ATOM 542 C CA . ILE A 1 78 ? -20.136 25.773 -7.566 1.00 34.19 78 ILE A CA 1
ATOM 543 C C . ILE A 1 78 ? -19.371 26.884 -6.839 1.00 43.10 78 ILE A C 1
ATOM 544 O O . ILE A 1 78 ? -19.713 28.063 -6.954 1.00 38.11 78 ILE A O 1
ATOM 549 N N . LEU A 1 79 ? -18.324 26.508 -6.109 1.00 42.92 79 LEU A N 1
ATOM 550 C CA . LEU A 1 79 ? -17.466 27.492 -5.454 1.00 37.46 79 LEU A CA 1
ATOM 551 C C . LEU A 1 79 ? -16.880 28.466 -6.480 1.00 40.14 79 LEU A C 1
ATOM 552 O O . LEU A 1 79 ? -16.912 29.677 -6.276 1.00 39.34 79 LEU A O 1
ATOM 557 N N . ASP A 1 80 ? -16.357 27.937 -7.587 1.00 44.66 80 ASP A N 1
ATOM 558 C CA . ASP A 1 80 ? -15.811 28.827 -8.620 1.00 57.04 80 ASP A CA 1
ATOM 559 C C . ASP A 1 80 ? -16.895 29.728 -9.215 1.00 48.36 80 ASP A C 1
ATOM 560 O O . ASP A 1 80 ? -16.652 30.904 -9.483 1.00 45.77 80 ASP A O 1
ATOM 565 N N . LEU A 1 81 ? -18.093 29.183 -9.406 1.00 41.46 81 LEU A N 1
ATOM 566 C CA . LEU A 1 81 ? -19.224 29.993 -9.853 1.00 43.33 81 LEU A CA 1
ATOM 567 C C . LEU A 1 81 ? -19.525 31.165 -8.896 1.00 47.43 81 LEU A C 1
ATOM 568 O O . LEU A 1 81 ? -19.640 32.314 -9.337 1.00 45.13 81 LEU A O 1
ATOM 573 N N . TYR A 1 82 ? -19.651 30.875 -7.596 1.00 42.65 82 TYR A N 1
ATOM 574 C CA . TYR A 1 82 ? -19.966 31.915 -6.610 1.00 41.10 82 TYR A CA 1
ATOM 575 C C . TYR A 1 82 ? -18.862 32.970 -6.538 1.00 40.55 82 TYR A C 1
ATOM 576 O O . TYR A 1 82 ? -19.143 34.178 -6.519 1.00 42.12 82 TYR A O 1
ATOM 585 N N . LEU A 1 83 ? -17.612 32.511 -6.468 1.00 42.98 83 LEU A N 1
ATOM 586 C CA . LEU A 1 83 ? -16.472 33.429 -6.382 1.00 47.65 83 LEU A CA 1
ATOM 587 C C . LEU A 1 83 ? -16.417 34.329 -7.614 1.00 45.43 83 LEU A C 1
ATOM 588 O O . LEU A 1 83 ? -16.216 35.538 -7.509 1.00 52.07 83 LEU A O 1
ATOM 593 N N . SER A 1 84 ? -16.609 33.716 -8.776 1.00 46.95 84 SER A N 1
ATOM 594 C CA . SER A 1 84 ? -16.673 34.438 -10.043 1.00 51.81 84 SER A CA 1
ATOM 595 C C . SER A 1 84 ? -17.741 35.525 -10.008 1.00 53.79 84 SER A C 1
ATOM 596 O O . SER A 1 84 ? -17.481 36.687 -10.332 1.00 56.05 84 SER A O 1
ATOM 599 N N . ALA A 1 85 ? -18.943 35.138 -9.592 1.00 43.57 85 ALA A N 1
ATOM 600 C CA . ALA A 1 85 ? -20.070 36.056 -9.528 1.00 43.07 85 ALA A CA 1
ATOM 601 C C . ALA A 1 85 ? -19.811 37.217 -8.570 1.00 57.07 85 ALA A C 1
ATOM 602 O O . ALA A 1 85 ? -20.278 38.336 -8.797 1.00 59.73 85 ALA A O 1
ATOM 604 N N . ILE A 1 86 ? -19.065 36.950 -7.499 1.00 59.95 86 ILE A N 1
ATOM 605 C CA . ILE A 1 86 ? -18.828 37.969 -6.471 1.00 65.94 86 ILE A CA 1
ATOM 606 C C . ILE A 1 86 ? -17.818 39.038 -6.899 1.00 70.67 86 ILE A C 1
ATOM 607 O O . ILE A 1 86 ? -18.035 40.226 -6.662 1.00 71.99 86 ILE A O 1
ATOM 612 N N . GLY A 1 87 ? -16.729 38.611 -7.535 1.00 70.99 87 GLY A N 1
ATOM 613 C CA . GLY A 1 87 ? -15.649 39.507 -7.916 1.00 76.56 87 GLY A CA 1
ATOM 614 C C . GLY A 1 87 ? -16.073 40.671 -8.794 1.00 80.23 87 GLY A C 1
ATOM 615 O O . GLY A 1 87 ? -17.079 40.596 -9.501 1.00 86.05 87 GLY A O 1
#

InterPro domains:
  IPR018753 GapR-like [MF_00797] (11-88)
  IPR046367 GapR-like, DNA-binding domain [NF010247] (10-88)
  IPR046367 GapR-like, DNA-binding domain [PF10073] (16-87)

Sequence (77 aa):
VLNSTAQGQLKSIIERVERLEVEKAEIMEQIKEVYAEAKGNGFDVKVLKKVVRIRKQDRAKRQEEDAILDLYLSAIG

Secondary structure (DSSP, 8-state):
---HHHHHHHHHHHHHHHHHHHHHHHHHHHHHHHHHHHHHTT--HHHHHHHHHHHHHHHHHHHHHHHHHHHHHHHH-

B-factor: mean 42.9, std 14.93, range [22.26, 105.84]

Radius of gyration: 21.68 Å; Cα contacts (8 Å, |Δi|>4): 8; chains: 1; bounding box: 17×55×56 Å